Protein AF-A0A932UAU1-F1 (afdb_monomer_lite)

Radius of gyration: 22.9 Å; chains: 1; bounding box: 61×42×57 Å

Foldseek 3Di:
DDDDPPDDDDPLRVVLVVLVVVLVVLVVVLVVLVVQLVVLCVVFQQQQVVQFVDCPDQLNLQLLLCLLVPDQQQLVSLVSDDPPRPGDSVRSSVNSPGHSDNVSSVSSVVSSVSSVVSVVSSVVSVVVSVVSCVVVVVQVVPDDPDDDRDDDD

pLDDT: mean 88.02, std 16.33, range [42.06, 98.69]

Structure (mmCIF, N/CA/C/O backbone):
data_AF-A0A932UAU1-F1
#
_entry.id   AF-A0A932UAU1-F1
#
loop_
_atom_site.group_PDB
_atom_site.id
_atom_site.type_symbol
_atom_site.label_atom_id
_atom_site.label_alt_id
_atom_site.label_comp_id
_atom_site.label_asym_id
_atom_site.label_entity_id
_atom_site.label_seq_id
_atom_site.pdbx_PDB_ins_code
_atom_site.Cartn_x
_atom_site.Cartn_y
_atom_site.Cartn_z
_atom_site.occupancy
_atom_site.B_iso_or_equiv
_atom_site.auth_seq_id
_atom_site.auth_comp_id
_atom_site.auth_asym_id
_atom_site.auth_atom_id
_atom_site.pdbx_PDB_model_num
ATOM 1 N N . GLY A 1 1 ? 32.510 28.784 -25.635 1.00 50.84 1 GLY A N 1
ATOM 2 C CA . GLY A 1 1 ? 32.603 27.484 -24.945 1.00 50.84 1 GLY A CA 1
ATOM 3 C C . GLY A 1 1 ? 31.697 26.513 -25.660 1.00 50.84 1 GLY A C 1
ATOM 4 O O . GLY A 1 1 ? 30.521 26.818 -25.796 1.00 50.84 1 GLY A O 1
ATOM 5 N N . LEU A 1 2 ? 32.248 25.430 -26.207 1.00 51.22 2 LEU A N 1
ATOM 6 C CA . LEU A 1 2 ? 31.490 24.464 -27.005 1.00 51.22 2 LEU A CA 1
ATOM 7 C C . LEU A 1 2 ? 30.559 23.662 -26.089 1.00 51.22 2 LEU A C 1
ATOM 9 O O . LEU A 1 2 ? 31.013 22.962 -25.185 1.00 51.22 2 LEU A O 1
ATOM 13 N N . LEU A 1 3 ? 29.255 23.828 -26.312 1.00 57.22 3 LEU A N 1
ATOM 14 C CA . LEU A 1 3 ? 28.195 23.025 -25.712 1.00 57.22 3 LEU A CA 1
ATOM 15 C C . LEU A 1 3 ? 28.519 21.542 -25.926 1.00 57.22 3 LEU A C 1
ATOM 17 O O . LEU A 1 3 ? 28.825 21.128 -27.045 1.00 57.22 3 LEU A O 1
ATOM 21 N N . ARG A 1 4 ? 28.469 20.752 -24.847 1.00 56.44 4 ARG A N 1
ATOM 22 C CA . ARG A 1 4 ? 28.570 19.289 -24.928 1.00 56.44 4 ARG A CA 1
ATOM 23 C C . ARG A 1 4 ? 27.537 18.784 -25.947 1.00 56.44 4 ARG A C 1
ATOM 25 O O . ARG A 1 4 ? 26.399 19.254 -25.880 1.00 56.44 4 ARG A O 1
ATOM 32 N N . PRO A 1 5 ? 27.887 17.841 -26.841 1.00 53.03 5 PRO A N 1
ATOM 33 C CA . PRO A 1 5 ? 26.902 17.218 -27.712 1.00 53.03 5 PRO A CA 1
ATOM 34 C C . PRO A 1 5 ? 25.772 16.662 -26.842 1.00 53.03 5 PRO A C 1
ATOM 36 O O . PRO A 1 5 ? 26.020 15.905 -25.901 1.00 53.03 5 PRO A O 1
ATOM 39 N N . SER A 1 6 ? 24.540 17.086 -27.108 1.00 64.06 6 SER A N 1
ATOM 40 C CA . SER A 1 6 ? 23.357 16.530 -26.463 1.00 64.06 6 SER A CA 1
ATOM 41 C C . SER A 1 6 ? 23.269 15.051 -26.831 1.00 64.06 6 SER A C 1
ATOM 43 O O . SER A 1 6 ? 23.097 14.722 -28.003 1.00 64.06 6 SER A O 1
ATOM 45 N N . PHE A 1 7 ? 23.415 14.162 -25.853 1.00 67.44 7 PHE A N 1
ATOM 46 C CA . PHE A 1 7 ? 23.183 12.735 -26.047 1.00 67.44 7 PHE A CA 1
ATOM 47 C C . PHE A 1 7 ? 21.719 12.507 -26.460 1.00 67.44 7 PHE A C 1
ATOM 49 O O . PHE A 1 7 ? 20.804 12.881 -25.724 1.00 67.44 7 PHE A O 1
ATOM 56 N N . ILE A 1 8 ? 21.500 11.921 -27.639 1.00 72.81 8 ILE A N 1
ATOM 57 C CA . ILE A 1 8 ? 20.173 11.541 -28.135 1.00 72.81 8 ILE A CA 1
ATOM 58 C C . ILE A 1 8 ? 20.030 10.042 -27.908 1.00 72.81 8 ILE A C 1
ATOM 60 O O . ILE A 1 8 ? 20.700 9.249 -28.562 1.00 72.81 8 ILE A O 1
ATOM 64 N N . ALA A 1 9 ? 19.162 9.672 -26.969 1.00 75.06 9 ALA A N 1
ATOM 65 C CA . ALA A 1 9 ? 18.848 8.277 -26.711 1.00 75.06 9 ALA A CA 1
ATOM 66 C C . ALA A 1 9 ? 18.206 7.634 -27.950 1.00 75.06 9 ALA A C 1
ATOM 68 O O . ALA A 1 9 ? 17.326 8.231 -28.588 1.00 75.06 9 ALA A O 1
ATOM 69 N N . ASP A 1 10 ? 18.622 6.409 -28.265 1.00 85.31 10 ASP A N 1
ATOM 70 C CA . ASP A 1 10 ? 18.016 5.635 -29.343 1.00 85.31 10 ASP A CA 1
ATOM 71 C C . ASP A 1 10 ? 16.540 5.304 -29.030 1.00 85.31 10 ASP A C 1
ATOM 73 O O . ASP A 1 10 ? 15.970 5.666 -27.992 1.00 85.31 10 ASP A O 1
ATOM 77 N N . ARG A 1 11 ? 15.849 4.665 -29.975 1.00 87.38 11 ARG A N 1
ATOM 78 C CA . ARG A 1 11 ? 14.433 4.323 -29.795 1.00 87.38 11 ARG A CA 1
ATOM 79 C C . ARG A 1 11 ? 14.208 3.382 -28.604 1.00 87.38 11 ARG A C 1
ATOM 81 O O . ARG A 1 11 ? 13.304 3.644 -27.814 1.00 87.38 11 ARG A O 1
ATOM 88 N N . ALA A 1 12 ? 15.020 2.339 -28.460 1.00 87.12 12 ALA A N 1
ATOM 89 C CA . ALA A 1 12 ? 14.851 1.334 -27.414 1.00 87.12 12 ALA A CA 1
ATOM 90 C C . ALA A 1 12 ? 15.042 1.944 -26.017 1.00 87.12 12 ALA A C 1
ATOM 92 O O . ALA A 1 12 ? 14.245 1.702 -25.110 1.00 87.12 12 ALA A O 1
ATOM 93 N N . GLN A 1 13 ? 16.041 2.816 -25.865 1.00 86.19 13 GLN A N 1
ATOM 94 C CA . GLN A 1 13 ? 16.292 3.561 -24.636 1.00 86.19 13 GLN A CA 1
ATOM 95 C C . GLN A 1 13 ? 15.134 4.500 -24.285 1.00 86.19 13 GLN A C 1
ATOM 97 O O . GLN A 1 13 ? 14.738 4.580 -23.122 1.00 86.19 13 GLN A O 1
ATOM 102 N N . ARG A 1 14 ? 14.565 5.211 -25.268 1.00 89.00 14 ARG A N 1
ATOM 103 C CA . ARG A 1 14 ? 13.424 6.111 -25.030 1.00 89.00 14 ARG A CA 1
ATOM 104 C C . ARG A 1 14 ? 12.180 5.357 -24.566 1.00 89.00 14 ARG A C 1
ATOM 106 O O . ARG A 1 14 ? 11.567 5.782 -23.587 1.00 89.00 14 ARG A O 1
ATOM 113 N N . GLU A 1 15 ? 11.855 4.243 -25.216 1.00 92.88 15 GLU A N 1
ATOM 114 C CA . GLU A 1 15 ? 10.724 3.386 -24.838 1.00 92.88 15 GLU A CA 1
ATOM 115 C C . GLU A 1 15 ? 10.925 2.772 -23.440 1.00 92.88 15 GLU A C 1
ATOM 117 O O . GLU A 1 15 ? 10.018 2.794 -22.610 1.00 92.88 15 GLU A O 1
ATOM 122 N N . LEU A 1 16 ? 12.137 2.300 -23.120 1.00 93.25 16 LEU A N 1
ATOM 123 C CA . LEU A 1 16 ? 12.459 1.798 -21.780 1.00 93.25 16 LEU A CA 1
ATOM 124 C C . LEU A 1 16 ? 12.296 2.883 -20.706 1.00 93.25 16 LEU A C 1
ATOM 126 O O . LEU A 1 16 ? 11.704 2.646 -19.652 1.00 93.25 16 LEU A O 1
ATOM 130 N N . GLN A 1 17 ? 12.790 4.095 -20.965 1.00 92.38 17 GLN A N 1
ATOM 131 C CA . GLN A 1 17 ? 12.624 5.210 -20.035 1.00 92.38 17 GLN A CA 1
ATOM 132 C C . GLN A 1 17 ? 11.153 5.591 -19.835 1.00 92.38 17 GLN A C 1
ATOM 134 O O . GLN A 1 17 ? 10.779 6.010 -18.740 1.00 92.38 17 GLN A O 1
ATOM 139 N N . GLU A 1 18 ? 10.321 5.487 -20.872 1.00 96.06 18 GLU A N 1
ATOM 140 C CA . GLU A 1 18 ? 8.879 5.706 -20.765 1.00 96.06 18 GLU A CA 1
ATOM 141 C C . GLU A 1 18 ? 8.231 4.698 -19.812 1.00 96.06 18 GLU A C 1
ATOM 143 O O . GLU A 1 18 ? 7.535 5.118 -18.886 1.00 96.06 18 GLU A O 1
ATOM 148 N N . LEU A 1 19 ? 8.553 3.407 -19.943 1.00 97.38 19 LEU A N 1
ATOM 149 C CA . LEU A 1 19 ? 8.082 2.362 -19.026 1.00 97.38 19 LEU A CA 1
ATOM 150 C C . LEU A 1 19 ? 8.509 2.633 -17.578 1.00 97.38 19 LEU A C 1
ATOM 152 O O . LEU A 1 19 ? 7.683 2.583 -16.667 1.00 97.38 19 LEU A O 1
ATOM 156 N N . VAL A 1 20 ? 9.778 2.991 -17.356 1.00 96.75 20 VAL A N 1
ATOM 157 C CA . VAL A 1 20 ? 10.300 3.320 -16.016 1.00 96.75 20 VAL A CA 1
ATOM 158 C C . VAL A 1 20 ? 9.586 4.539 -15.423 1.00 96.75 20 VAL A C 1
ATOM 160 O O . VAL A 1 20 ? 9.226 4.540 -14.240 1.00 96.75 20 VAL A O 1
ATOM 163 N N . ARG A 1 21 ? 9.355 5.584 -16.230 1.00 98.12 21 ARG A N 1
ATOM 164 C CA . ARG A 1 21 ? 8.610 6.778 -15.803 1.00 98.12 21 ARG A CA 1
ATOM 165 C C . ARG A 1 21 ? 7.169 6.429 -15.450 1.00 98.12 21 ARG A C 1
ATOM 167 O O . ARG A 1 21 ? 6.697 6.857 -14.398 1.00 98.12 21 ARG A O 1
ATOM 174 N N . TYR A 1 22 ? 6.495 5.634 -16.276 1.00 98.50 22 TYR A N 1
ATOM 175 C CA . TYR A 1 22 ? 5.116 5.234 -16.025 1.00 98.50 22 TYR A CA 1
ATOM 176 C C . TYR A 1 22 ? 4.992 4.365 -14.769 1.00 98.50 22 TYR A C 1
ATOM 178 O O . TYR A 1 22 ? 4.181 4.664 -13.893 1.00 98.50 22 TYR A O 1
ATOM 186 N N . ARG A 1 23 ? 5.884 3.383 -14.593 1.00 98.44 23 ARG A N 1
ATOM 187 C CA . ARG A 1 23 ? 5.978 2.587 -13.363 1.00 98.44 23 ARG A CA 1
ATOM 188 C C . ARG A 1 23 ? 6.112 3.473 -12.124 1.00 98.44 23 ARG A C 1
ATOM 190 O O . ARG A 1 23 ? 5.414 3.266 -11.132 1.00 98.44 23 ARG A O 1
ATOM 197 N N . ARG A 1 24 ? 6.986 4.486 -12.168 1.00 98.50 24 ARG A N 1
ATOM 198 C CA . ARG A 1 24 ? 7.158 5.440 -11.059 1.00 98.50 24 ARG A CA 1
ATOM 199 C C . ARG A 1 24 ? 5.862 6.197 -10.751 1.00 98.50 24 ARG A C 1
ATOM 201 O O . ARG A 1 24 ? 5.562 6.408 -9.575 1.00 98.50 24 ARG A O 1
ATOM 208 N N . SER A 1 25 ? 5.097 6.581 -11.772 1.00 98.62 25 SER A N 1
ATOM 209 C CA . SER A 1 25 ? 3.782 7.208 -11.597 1.00 98.62 25 SER A CA 1
ATOM 210 C C . SER A 1 25 ? 2.799 6.277 -10.885 1.00 98.62 25 SER A C 1
ATOM 212 O O . SER A 1 25 ? 2.185 6.706 -9.909 1.00 98.62 25 SER A O 1
ATOM 214 N N . LEU A 1 26 ? 2.719 5.000 -11.276 1.00 98.69 26 LEU A N 1
ATOM 215 C CA . LEU A 1 26 ? 1.837 4.019 -10.626 1.00 98.69 26 LEU A CA 1
ATOM 216 C C . LEU A 1 26 ? 2.220 3.750 -9.165 1.00 98.69 26 LEU A C 1
ATOM 218 O O . LEU A 1 26 ? 1.354 3.671 -8.296 1.00 98.69 26 LEU A O 1
ATOM 222 N N . VAL A 1 27 ? 3.517 3.690 -8.850 1.00 98.50 27 VAL A N 1
ATOM 223 C CA . VAL A 1 27 ? 3.983 3.594 -7.455 1.00 98.50 27 VAL A CA 1
ATOM 224 C C . VAL A 1 27 ? 3.540 4.818 -6.642 1.00 98.50 27 VAL A C 1
ATOM 226 O O . VAL A 1 27 ? 3.103 4.681 -5.495 1.00 98.50 27 VAL A O 1
ATOM 229 N N . ALA A 1 28 ? 3.598 6.017 -7.227 1.00 98.56 28 ALA A N 1
ATOM 230 C CA . ALA A 1 28 ? 3.113 7.231 -6.574 1.00 98.56 28 ALA A CA 1
ATOM 231 C C . ALA A 1 28 ? 1.581 7.235 -6.406 1.00 98.56 28 ALA A C 1
ATOM 233 O O . ALA A 1 28 ? 1.081 7.707 -5.385 1.00 98.56 28 ALA A O 1
ATOM 234 N N . GLU A 1 29 ? 0.827 6.695 -7.365 1.00 98.56 29 GLU A N 1
ATOM 235 C CA . GLU A 1 29 ? -0.625 6.489 -7.247 1.00 98.56 29 GLU A CA 1
ATOM 236 C C . GLU A 1 29 ? -0.964 5.524 -6.119 1.00 98.56 29 GLU A C 1
ATOM 238 O O . GLU A 1 29 ? -1.790 5.843 -5.265 1.00 98.56 29 GLU A O 1
ATOM 243 N N . ARG A 1 30 ? -0.249 4.402 -6.032 1.00 98.25 30 ARG A N 1
ATOM 244 C CA . ARG A 1 30 ? -0.414 3.422 -4.956 1.00 98.25 30 ARG A CA 1
ATOM 245 C C . ARG A 1 30 ? -0.176 4.052 -3.584 1.00 98.25 30 ARG A C 1
ATOM 247 O O . ARG A 1 30 ? -0.922 3.784 -2.644 1.00 98.25 30 ARG A O 1
ATOM 254 N N . ALA A 1 31 ? 0.835 4.913 -3.457 1.00 97.81 31 ALA A N 1
ATOM 255 C CA . ALA A 1 31 ? 1.087 5.654 -2.221 1.00 97.81 31 ALA A CA 1
ATOM 256 C C . ALA A 1 31 ? -0.058 6.627 -1.882 1.00 97.81 31 ALA A C 1
ATOM 258 O O . ALA A 1 31 ? -0.437 6.759 -0.718 1.00 97.81 31 ALA A O 1
ATOM 259 N N . ARG A 1 32 ? -0.660 7.276 -2.889 1.00 98.38 32 ARG A N 1
ATOM 260 C CA . ARG A 1 32 ? -1.852 8.114 -2.684 1.00 98.38 32 ARG A CA 1
ATOM 261 C C . ARG A 1 32 ? -3.037 7.293 -2.186 1.00 98.38 32 ARG A C 1
ATOM 263 O O . ARG A 1 32 ? -3.702 7.735 -1.254 1.00 98.38 32 ARG A O 1
ATOM 270 N N . GLU A 1 33 ? -3.273 6.106 -2.737 1.00 98.06 33 GLU A N 1
ATOM 271 C CA . GLU A 1 33 ? -4.340 5.214 -2.267 1.00 98.06 33 GLU A CA 1
ATOM 272 C C . GLU A 1 33 ? -4.103 4.714 -0.838 1.00 98.06 33 GLU A C 1
ATOM 274 O O . GLU A 1 33 ? -5.031 4.710 -0.031 1.00 98.06 33 GLU A O 1
ATOM 279 N N . ALA A 1 34 ? -2.854 4.407 -0.473 1.00 97.44 34 ALA A N 1
ATOM 280 C CA . ALA A 1 34 ? -2.491 4.085 0.908 1.00 97.44 34 ALA A CA 1
ATOM 281 C C . ALA A 1 34 ? -2.870 5.217 1.881 1.00 97.44 34 ALA A C 1
ATOM 283 O O . ALA A 1 34 ? -3.485 4.978 2.919 1.00 97.44 34 ALA A O 1
ATOM 284 N N . ASN A 1 35 ? -2.580 6.466 1.505 1.00 97.50 35 ASN A N 1
ATOM 285 C CA . ASN A 1 35 ? -2.950 7.637 2.299 1.00 97.50 35 ASN A CA 1
ATOM 286 C C . ASN A 1 35 ? -4.472 7.839 2.374 1.00 97.50 35 ASN A C 1
ATOM 288 O O . ASN A 1 35 ? -4.978 8.337 3.378 1.00 97.50 35 ASN A O 1
ATOM 292 N N . ARG A 1 36 ? -5.227 7.472 1.330 1.00 97.88 36 ARG A N 1
ATOM 293 C CA . ARG A 1 36 ? -6.697 7.516 1.375 1.00 97.88 36 ARG A CA 1
ATOM 294 C C . ARG A 1 36 ? -7.258 6.480 2.346 1.00 97.88 36 ARG A C 1
ATOM 296 O O . ARG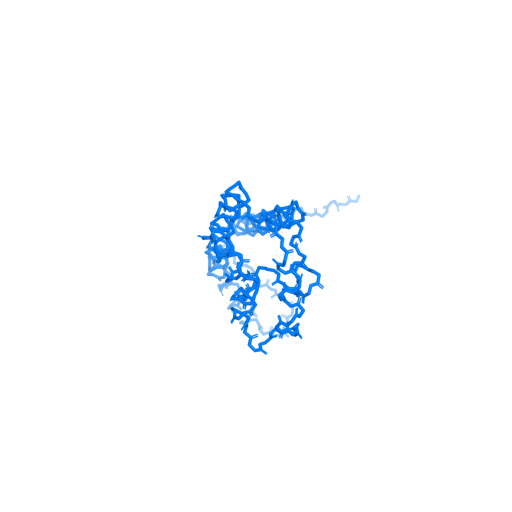 A 1 36 ? -8.153 6.835 3.107 1.00 97.88 36 ARG A O 1
ATOM 303 N N . ILE A 1 37 ? -6.713 5.261 2.365 1.00 97.88 37 ILE A N 1
ATOM 304 C CA . ILE A 1 37 ? -7.079 4.237 3.358 1.00 97.88 37 ILE A CA 1
ATOM 305 C C . ILE A 1 37 ? -6.819 4.760 4.764 1.00 97.88 37 ILE A C 1
ATOM 307 O O . ILE A 1 37 ? -7.707 4.694 5.608 1.00 97.88 37 ILE A O 1
ATOM 311 N N . GLN A 1 38 ? -5.647 5.355 4.997 1.00 96.56 38 GLN A N 1
ATOM 312 C CA . GLN A 1 38 ? -5.306 5.924 6.297 1.00 96.56 38 GLN A CA 1
ATOM 313 C C . GLN A 1 38 ? -6.346 6.951 6.774 1.00 96.56 38 GLN A C 1
ATOM 315 O O . GLN A 1 38 ? -6.818 6.870 7.904 1.00 96.56 38 GLN A O 1
ATOM 320 N N . LYS A 1 39 ? -6.795 7.845 5.886 1.00 97.56 39 LYS A N 1
ATOM 321 C CA . LYS A 1 39 ? -7.861 8.813 6.198 1.00 97.56 39 LYS A CA 1
ATOM 322 C C . LYS A 1 39 ? -9.200 8.153 6.532 1.00 97.56 39 LYS A C 1
ATOM 324 O O . LYS A 1 39 ? -9.930 8.658 7.380 1.00 97.56 39 LYS A O 1
ATOM 329 N N . VAL A 1 40 ? -9.544 7.044 5.870 1.00 97.81 40 VAL A N 1
ATOM 330 C CA . VAL A 1 40 ? -10.768 6.288 6.187 1.00 97.81 40 VAL A CA 1
ATOM 331 C C . VAL A 1 40 ? -10.674 5.673 7.582 1.00 97.81 40 VAL A C 1
ATOM 333 O O . VAL A 1 40 ? -11.644 5.741 8.333 1.00 97.81 40 VAL A O 1
ATOM 336 N N . LEU A 1 41 ? -9.513 5.121 7.946 1.00 96.81 41 LEU A N 1
ATOM 337 C CA . LEU A 1 41 ? -9.277 4.564 9.280 1.00 96.81 41 LEU A CA 1
ATOM 338 C C . LEU A 1 41 ? -9.354 5.643 10.365 1.00 96.81 41 LEU A C 1
ATOM 340 O O . LEU A 1 41 ? -10.064 5.459 11.350 1.00 96.81 41 LEU A O 1
ATOM 344 N N . GLU A 1 42 ? -8.711 6.792 10.151 1.00 96.31 42 GLU A N 1
ATOM 345 C CA . GLU A 1 42 ? -8.758 7.936 11.071 1.00 96.31 42 GLU A CA 1
ATOM 346 C C . GLU A 1 42 ? -10.190 8.436 11.288 1.00 96.31 42 GLU A C 1
ATOM 348 O O . GLU A 1 42 ? -10.615 8.617 12.428 1.00 96.31 42 GLU A O 1
ATOM 353 N N . GLY A 1 43 ? -10.968 8.581 10.210 1.00 96.69 43 GLY A N 1
ATOM 354 C CA . GLY A 1 43 ? -12.380 8.964 10.292 1.00 96.69 43 GLY A CA 1
ATOM 355 C C . GLY A 1 43 ? -13.271 7.929 10.991 1.00 96.69 43 GLY A C 1
ATOM 356 O O . GLY A 1 43 ? -14.345 8.281 11.471 1.00 96.69 43 GLY A O 1
ATOM 357 N N . ALA A 1 44 ? -12.831 6.670 11.070 1.00 96.38 44 ALA A N 1
ATOM 358 C CA . ALA A 1 44 ? -13.498 5.588 11.792 1.00 96.38 44 ALA A CA 1
ATOM 359 C C . ALA A 1 44 ? -12.952 5.379 13.218 1.00 96.38 44 ALA A C 1
ATOM 361 O O . ALA A 1 44 ? -13.366 4.433 13.887 1.00 96.38 44 ALA A O 1
ATOM 362 N N . ASN A 1 45 ? -12.019 6.219 13.682 1.00 96.69 45 ASN A N 1
ATOM 363 C CA . ASN A 1 45 ? -11.275 6.054 14.936 1.00 96.69 45 ASN A CA 1
ATOM 364 C C . ASN A 1 45 ? -10.456 4.744 15.033 1.00 96.69 45 ASN A C 1
ATOM 366 O O . ASN A 1 45 ? -10.097 4.322 16.125 1.00 96.69 45 ASN A O 1
ATOM 370 N N . VAL A 1 46 ? -10.103 4.127 13.901 1.00 96.62 46 VAL A N 1
ATOM 371 C CA . VAL A 1 46 ? -9.228 2.944 13.848 1.00 96.62 46 VAL A CA 1
ATOM 372 C C . VAL A 1 46 ? -7.768 3.393 13.767 1.00 96.62 46 VAL A C 1
ATOM 374 O O . VAL A 1 46 ? -7.360 4.080 12.830 1.00 96.62 46 VAL A O 1
ATOM 377 N N . LYS A 1 47 ? -6.945 2.975 14.730 1.00 94.94 47 LYS A N 1
ATOM 378 C CA . LYS A 1 47 ? -5.549 3.416 14.915 1.00 94.94 47 LYS A CA 1
ATOM 379 C C . LYS A 1 47 ? -4.515 2.381 14.475 1.00 94.94 47 LYS A C 1
ATOM 381 O O . LYS A 1 47 ? -3.387 2.387 14.962 1.00 94.94 47 LYS A O 1
ATOM 386 N N . LEU A 1 48 ? -4.864 1.510 13.528 1.00 93.06 48 LEU A N 1
ATOM 387 C CA . LEU A 1 48 ? -4.005 0.409 13.075 1.00 93.06 48 LEU A CA 1
ATOM 388 C C . LEU A 1 48 ? -2.583 0.870 12.687 1.00 93.06 48 LEU A C 1
ATOM 390 O O . LEU A 1 48 ? -1.606 0.240 13.081 1.00 93.06 48 LEU A O 1
ATOM 394 N N . ALA A 1 49 ? -2.448 2.006 11.994 1.00 90.94 49 ALA A N 1
ATOM 395 C CA . ALA A 1 49 ? -1.152 2.565 11.587 1.00 90.94 49 ALA A CA 1
ATOM 396 C C . ALA A 1 49 ? -0.229 2.992 12.740 1.00 90.94 49 ALA A C 1
ATOM 398 O O . ALA A 1 49 ? 0.961 3.188 12.516 1.00 90.94 49 ALA A O 1
ATOM 399 N N . ALA A 1 50 ? -0.751 3.138 13.960 1.00 92.56 50 ALA A N 1
ATOM 400 C CA . ALA A 1 50 ? 0.060 3.443 15.135 1.00 92.56 50 ALA A CA 1
ATOM 401 C C . ALA A 1 50 ? 0.759 2.200 15.707 1.00 92.56 50 ALA A C 1
ATOM 403 O O . ALA A 1 50 ? 1.755 2.333 16.413 1.00 92.56 50 ALA A O 1
ATOM 404 N N . VAL A 1 51 ? 0.242 1.001 15.415 1.00 93.38 51 VAL A N 1
ATOM 405 C CA . VAL A 1 51 ? 0.748 -0.262 15.980 1.00 93.38 51 VAL A CA 1
ATOM 406 C C . VAL A 1 51 ? 1.374 -1.183 14.934 1.00 93.38 51 VAL A C 1
ATOM 408 O O . VAL A 1 51 ? 2.131 -2.080 15.291 1.00 93.38 51 VAL A O 1
ATOM 411 N N . VAL A 1 52 ? 1.121 -0.962 13.638 1.00 91.88 52 VAL A N 1
ATOM 412 C CA . VAL A 1 52 ? 1.747 -1.736 12.555 1.00 91.88 52 VAL A CA 1
ATOM 413 C C . VAL A 1 52 ? 2.670 -0.870 11.705 1.00 91.88 52 VAL A C 1
ATOM 415 O O . VAL A 1 52 ? 2.307 0.221 11.280 1.00 91.88 52 VAL A O 1
ATOM 418 N N . SER A 1 53 ? 3.852 -1.395 11.378 1.00 88.88 53 SER A N 1
ATOM 419 C CA . SER A 1 53 ? 4.829 -0.707 10.519 1.00 88.88 53 SER A CA 1
ATOM 420 C C . SER A 1 53 ? 4.383 -0.597 9.057 1.00 88.88 53 SER A C 1
ATOM 422 O O . SER A 1 53 ? 4.800 0.312 8.344 1.00 88.88 53 SER A O 1
ATOM 424 N N . ASN A 1 54 ? 3.535 -1.521 8.592 1.00 91.69 54 ASN A N 1
ATOM 425 C CA . ASN A 1 54 ? 2.990 -1.520 7.238 1.00 91.69 54 ASN A CA 1
ATOM 426 C C . ASN A 1 54 ? 1.532 -2.000 7.225 1.00 91.69 54 ASN A C 1
ATOM 428 O O . ASN A 1 54 ? 1.252 -3.200 7.201 1.00 91.69 54 ASN A O 1
ATOM 432 N N . VAL A 1 55 ? 0.604 -1.044 7.165 1.00 93.56 55 VAL A N 1
ATOM 433 C CA . VAL A 1 55 ? -0.850 -1.281 7.082 1.00 93.56 55 VAL A CA 1
ATOM 434 C C . VAL A 1 55 ? -1.252 -2.032 5.807 1.00 93.56 55 VAL A C 1
ATOM 436 O O . VAL A 1 55 ? -2.231 -2.770 5.797 1.00 93.56 55 VAL A O 1
ATOM 439 N N . LEU A 1 56 ? -0.474 -1.902 4.731 1.00 95.44 56 LEU A N 1
ATOM 440 C CA . LEU A 1 56 ? -0.689 -2.623 3.474 1.00 95.44 56 LEU A CA 1
ATOM 441 C C . LEU A 1 56 ? 0.183 -3.880 3.355 1.00 95.44 56 LEU A C 1
ATOM 443 O O . LEU A 1 56 ? 0.343 -4.417 2.256 1.00 95.44 56 LEU A O 1
ATOM 447 N N . GLY A 1 57 ? 0.767 -4.345 4.461 1.00 93.56 57 GLY A N 1
ATOM 448 C CA . GLY A 1 57 ? 1.401 -5.656 4.553 1.00 93.56 57 GLY A CA 1
ATOM 449 C C . GLY A 1 57 ? 0.366 -6.782 4.611 1.00 93.56 57 GLY A C 1
ATOM 450 O O . GLY A 1 57 ? -0.836 -6.535 4.604 1.00 93.56 57 GLY A O 1
ATOM 451 N N . VAL A 1 58 ? 0.830 -8.031 4.693 1.00 93.62 58 VAL A N 1
ATOM 452 C CA . VAL A 1 58 ? -0.039 -9.226 4.664 1.00 93.62 58 VAL A CA 1
ATOM 453 C C . VAL A 1 58 ? -1.127 -9.165 5.742 1.00 93.62 58 VAL A C 1
ATOM 455 O O . VAL A 1 58 ? -2.311 -9.215 5.423 1.00 93.62 58 VAL A O 1
ATOM 458 N N . SER A 1 59 ? -0.735 -8.987 7.006 1.00 94.19 59 SER A N 1
ATOM 459 C CA . SER A 1 59 ? -1.682 -8.919 8.127 1.00 94.19 59 SER A CA 1
ATOM 460 C C . SER A 1 59 ? -2.587 -7.691 8.066 1.00 94.19 59 SER A C 1
ATOM 462 O O . SER A 1 59 ? -3.793 -7.818 8.246 1.00 94.19 59 SER A O 1
ATOM 464 N N . GLY A 1 60 ? -2.038 -6.516 7.746 1.00 95.12 60 GLY A N 1
ATOM 465 C CA . GLY A 1 60 ? -2.837 -5.297 7.638 1.00 95.12 60 GLY A CA 1
ATOM 466 C C . GLY A 1 60 ? -3.888 -5.387 6.528 1.00 95.12 60 GLY A C 1
ATOM 467 O O . GLY A 1 60 ? -5.048 -5.064 6.757 1.00 95.12 60 GLY A O 1
ATOM 468 N N . ARG A 1 61 ? -3.548 -5.946 5.358 1.00 96.25 61 ARG A N 1
ATOM 469 C CA . ARG A 1 61 ? -4.523 -6.204 4.285 1.00 96.25 61 ARG A CA 1
ATOM 470 C C . ARG A 1 61 ? -5.590 -7.212 4.679 1.00 96.25 61 ARG A C 1
ATOM 472 O O . ARG A 1 61 ? -6.739 -7.016 4.293 1.00 96.25 61 ARG A O 1
ATOM 479 N N . ALA A 1 62 ? -5.236 -8.260 5.422 1.00 96.62 62 ALA A N 1
ATOM 480 C CA . ALA A 1 62 ? -6.214 -9.224 5.919 1.00 96.62 62 ALA A CA 1
ATOM 481 C C . ALA A 1 62 ? -7.233 -8.535 6.842 1.00 96.62 62 ALA A C 1
ATOM 483 O O . ALA A 1 62 ? -8.435 -8.637 6.608 1.00 96.62 62 ALA A O 1
ATOM 484 N N . MET A 1 63 ? -6.753 -7.739 7.802 1.00 96.94 63 MET A N 1
ATOM 485 C CA . MET A 1 63 ? -7.597 -6.956 8.711 1.00 96.94 63 MET A CA 1
ATOM 486 C C . MET A 1 63 ? -8.464 -5.936 7.964 1.00 96.94 63 MET A C 1
ATOM 488 O O . MET A 1 63 ? -9.670 -5.876 8.182 1.00 96.94 63 MET A O 1
ATOM 492 N N . LEU A 1 64 ? -7.887 -5.169 7.034 1.00 97.31 64 LEU A N 1
ATOM 493 C CA . LEU A 1 64 ? -8.630 -4.198 6.224 1.00 97.31 64 LEU A CA 1
ATOM 494 C C . LEU A 1 64 ? -9.693 -4.861 5.342 1.00 97.31 64 LEU A C 1
ATOM 496 O O . LEU A 1 64 ? -10.774 -4.305 5.161 1.00 97.31 64 LEU A O 1
ATOM 500 N N . SER A 1 65 ? -9.404 -6.046 4.801 1.00 97.94 65 SER A N 1
ATOM 501 C CA . SER A 1 65 ? -10.359 -6.806 3.987 1.00 97.94 65 SER A CA 1
ATOM 502 C C . SER A 1 65 ? -11.503 -7.358 4.838 1.00 97.94 65 SER A C 1
ATOM 504 O O . SER A 1 65 ? -12.655 -7.319 4.404 1.00 97.94 65 SER A O 1
ATOM 506 N N . ALA A 1 66 ? -11.214 -7.820 6.058 1.00 97.75 66 ALA A N 1
ATOM 507 C CA . ALA A 1 66 ? -12.227 -8.254 7.016 1.00 97.75 66 ALA A CA 1
ATOM 508 C C . ALA A 1 66 ? -13.118 -7.082 7.463 1.00 97.75 66 ALA A C 1
ATOM 510 O O . ALA A 1 66 ? -14.342 -7.183 7.390 1.00 97.75 66 ALA A O 1
ATOM 511 N N . LEU A 1 67 ? -12.520 -5.931 7.790 1.00 97.06 67 LEU A N 1
ATOM 512 C CA . LEU A 1 67 ? -13.244 -4.685 8.060 1.00 97.06 67 LEU A CA 1
ATOM 513 C C . LEU A 1 67 ? -14.164 -4.305 6.894 1.00 97.06 67 LEU A C 1
ATOM 515 O O . LEU A 1 67 ? -15.347 -4.053 7.100 1.00 97.06 67 LEU A O 1
ATOM 519 N N . ALA A 1 68 ? -13.649 -4.316 5.661 1.00 97.56 68 ALA A N 1
ATOM 520 C CA . ALA A 1 68 ? -14.427 -4.015 4.460 1.00 97.56 68 ALA A CA 1
ATOM 521 C C . ALA A 1 68 ? -15.574 -5.014 4.215 1.00 97.56 68 ALA A C 1
ATOM 523 O O . ALA A 1 68 ? -16.625 -4.626 3.709 1.00 97.56 68 ALA A O 1
ATOM 524 N N . SER A 1 69 ? -15.389 -6.278 4.605 1.00 97.50 69 SER A N 1
ATOM 525 C CA . SER A 1 69 ? -16.407 -7.339 4.516 1.00 97.50 69 SER A CA 1
ATOM 526 C C . SER A 1 69 ? -17.421 -7.287 5.661 1.00 97.50 69 SER A C 1
ATOM 528 O O . SER A 1 69 ? -18.495 -7.876 5.570 1.00 97.50 69 SER A O 1
ATOM 530 N N . GLY A 1 70 ? -17.114 -6.529 6.711 1.00 95.50 70 GLY A N 1
ATOM 531 C CA . GLY A 1 70 ? -18.044 -6.174 7.766 1.00 95.50 70 GLY A CA 1
ATOM 532 C C . GLY A 1 70 ? -17.781 -6.787 9.131 1.00 95.50 70 GLY A C 1
ATOM 533 O O . GLY A 1 70 ? -18.606 -6.581 10.021 1.00 95.50 70 GLY A O 1
ATOM 534 N N . THR A 1 71 ? -16.653 -7.473 9.311 1.00 95.75 71 THR A N 1
ATOM 535 C CA . THR A 1 71 ? -16.176 -7.900 10.629 1.00 95.75 71 THR A CA 1
ATOM 536 C C . THR A 1 71 ? -15.874 -6.671 11.482 1.00 95.75 71 THR A C 1
ATOM 538 O O . THR A 1 71 ? -15.184 -5.758 11.029 1.00 95.75 71 THR A O 1
ATOM 541 N N . THR A 1 72 ? -16.396 -6.638 12.707 1.00 90.31 72 THR A N 1
ATOM 542 C CA . THR A 1 72 ? -16.217 -5.513 13.643 1.00 90.31 72 THR A CA 1
ATOM 543 C C . THR A 1 72 ? -15.576 -5.910 14.958 1.00 90.31 72 THR A C 1
ATOM 545 O O . THR A 1 72 ? -15.087 -5.026 15.651 1.00 90.31 72 THR A O 1
ATOM 548 N N . GLU A 1 73 ? -15.566 -7.200 15.300 1.00 96.00 73 GLU A N 1
ATOM 549 C CA . GLU A 1 73 ? -14.988 -7.676 16.555 1.00 96.00 73 GLU A CA 1
ATOM 550 C C . GLU A 1 73 ? -13.462 -7.488 16.554 1.00 96.00 73 GLU A C 1
ATOM 552 O O . GLU A 1 73 ? -12.765 -8.123 15.751 1.00 96.00 73 GLU A O 1
ATOM 557 N N . PRO A 1 74 ? -12.901 -6.630 17.433 1.00 95.00 74 PRO A N 1
ATOM 558 C CA . PRO A 1 74 ? -11.481 -6.285 17.380 1.00 95.00 74 PRO A CA 1
ATOM 559 C C . PRO A 1 74 ? -10.553 -7.480 17.606 1.00 95.00 74 PRO A C 1
ATOM 561 O O . PRO A 1 74 ? -9.498 -7.565 16.978 1.00 95.00 74 PRO A O 1
ATOM 564 N N . HIS A 1 75 ? -10.950 -8.432 18.454 1.00 94.81 75 HIS A N 1
ATOM 565 C CA . HIS A 1 75 ? -10.172 -9.647 18.703 1.00 94.81 75 HIS A CA 1
ATOM 566 C C . HIS A 1 75 ? -10.179 -10.612 17.511 1.00 94.81 75 HIS A C 1
ATOM 568 O O . HIS A 1 75 ? -9.144 -11.209 17.216 1.00 94.81 75 HIS A O 1
ATOM 574 N N . GLU A 1 76 ? -11.296 -10.727 16.786 1.00 96.00 76 GLU A N 1
ATOM 575 C CA . GLU A 1 76 ? -11.349 -11.516 15.548 1.00 96.00 76 GLU A CA 1
ATOM 576 C C . GLU A 1 76 ? -10.430 -10.919 14.480 1.00 96.00 76 GLU A C 1
ATOM 578 O O . GLU A 1 76 ? -9.694 -11.637 13.804 1.00 96.00 76 GLU A O 1
ATOM 583 N N . LEU A 1 77 ? -10.418 -9.589 14.364 1.00 95.88 77 LEU A N 1
ATOM 584 C CA . LEU A 1 77 ? -9.527 -8.882 13.450 1.00 95.88 77 LEU A CA 1
ATOM 585 C C . LEU A 1 77 ? -8.056 -9.037 13.865 1.00 95.88 77 LEU A C 1
ATOM 587 O O . LEU A 1 77 ? -7.208 -9.328 13.022 1.00 95.88 77 LEU A O 1
ATOM 591 N N . ALA A 1 78 ? -7.741 -8.891 15.155 1.00 95.62 78 ALA A N 1
ATOM 592 C CA . ALA A 1 78 ? -6.388 -9.063 15.683 1.00 95.62 78 ALA A CA 1
ATOM 593 C C . ALA A 1 78 ? -5.848 -10.485 15.453 1.00 95.62 78 ALA A C 1
ATOM 595 O O . ALA A 1 78 ? -4.661 -10.648 15.169 1.00 95.62 78 ALA A O 1
ATOM 596 N N . ALA A 1 79 ? -6.713 -11.505 15.484 1.00 95.12 79 ALA A N 1
ATOM 597 C CA . ALA A 1 79 ? -6.347 -12.894 15.204 1.00 95.12 79 ALA A CA 1
ATOM 598 C C . ALA A 1 79 ? -5.887 -13.139 13.751 1.00 95.12 79 ALA A C 1
ATOM 600 O O . ALA A 1 79 ? -5.252 -14.154 13.472 1.00 95.12 79 ALA A O 1
ATOM 601 N N . LEU A 1 80 ? -6.138 -12.203 12.825 1.00 94.69 80 LEU A N 1
ATOM 602 C CA . LEU A 1 80 ? -5.609 -12.242 11.452 1.00 94.69 80 LEU A CA 1
ATOM 603 C C . LEU A 1 80 ? -4.128 -11.823 11.372 1.00 94.69 80 LEU A C 1
ATOM 605 O O . LEU A 1 80 ? -3.514 -11.844 10.296 1.00 94.69 80 LEU A O 1
ATOM 609 N N . ALA A 1 81 ? -3.534 -11.403 12.491 1.00 92.62 81 ALA A N 1
ATOM 610 C CA . ALA A 1 81 ? -2.114 -11.118 12.571 1.00 92.62 81 ALA A CA 1
ATOM 611 C C . ALA A 1 81 ? -1.280 -12.385 12.361 1.00 92.62 81 ALA A C 1
ATOM 613 O O . ALA A 1 81 ? -1.585 -13.469 12.847 1.00 92.62 81 ALA A O 1
ATOM 614 N N . THR A 1 82 ? -0.175 -12.233 11.638 1.00 91.06 82 THR A N 1
ATOM 615 C CA . THR A 1 82 ? 0.820 -13.299 11.493 1.00 91.06 82 THR A CA 1
ATOM 616 C C . THR A 1 82 ? 1.876 -13.167 12.584 1.00 91.06 82 THR A C 1
ATOM 618 O O . THR A 1 82 ? 2.125 -12.065 13.066 1.00 91.06 82 THR A O 1
ATOM 621 N N . ALA A 1 83 ? 2.583 -14.256 12.902 1.00 86.00 83 ALA A N 1
ATOM 622 C CA . ALA A 1 83 ? 3.636 -14.274 13.928 1.00 86.00 83 ALA A CA 1
ATOM 623 C C . ALA A 1 83 ? 4.810 -13.298 13.681 1.00 86.00 83 ALA A C 1
ATOM 625 O O . ALA A 1 83 ? 5.644 -13.099 14.555 1.00 86.00 83 ALA A O 1
ATOM 626 N N . ARG A 1 84 ? 4.903 -12.697 12.486 1.00 86.31 84 ARG A N 1
ATOM 627 C CA . ARG A 1 84 ? 5.917 -11.685 12.143 1.00 86.31 84 ARG A CA 1
ATOM 628 C C . ARG A 1 84 ? 5.548 -10.273 12.595 1.00 86.31 84 ARG A C 1
ATOM 630 O O . ARG A 1 84 ? 6.369 -9.369 12.469 1.00 86.31 84 ARG A O 1
ATOM 637 N N . LEU A 1 85 ? 4.314 -10.063 13.040 1.00 89.31 85 LEU A N 1
ATOM 638 C CA . LEU A 1 85 ? 3.840 -8.758 13.464 1.00 89.31 85 LEU A CA 1
ATOM 639 C C . LEU A 1 85 ? 4.274 -8.510 14.914 1.00 89.31 85 LEU A C 1
ATOM 641 O O . LEU A 1 85 ? 4.098 -9.364 15.774 1.00 89.31 85 LEU A O 1
ATOM 645 N N . THR A 1 86 ? 4.896 -7.359 15.162 1.00 89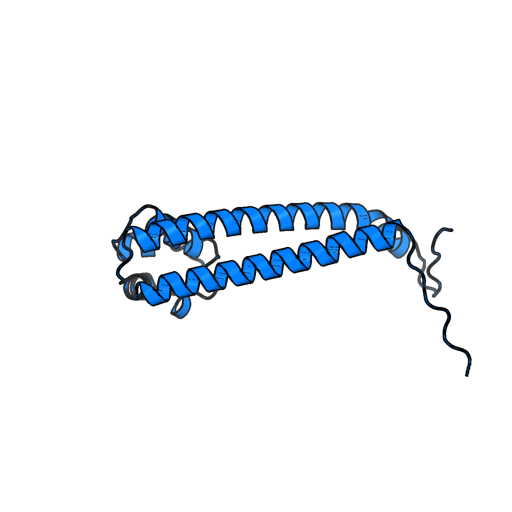.31 86 THR A N 1
ATOM 646 C CA . THR A 1 86 ? 5.531 -7.049 16.453 1.00 89.31 86 THR A CA 1
ATOM 647 C C . THR A 1 86 ? 4.544 -6.608 17.528 1.00 89.31 86 THR A C 1
ATOM 649 O O . THR A 1 86 ? 4.829 -6.776 18.709 1.00 89.31 86 THR A O 1
ATOM 652 N N . ALA A 1 87 ? 3.414 -6.014 17.136 1.00 92.81 87 ALA A N 1
ATOM 653 C CA . ALA A 1 87 ? 2.353 -5.641 18.062 1.00 92.81 87 ALA A CA 1
ATOM 654 C C . ALA A 1 87 ? 1.655 -6.882 18.623 1.00 92.81 87 ALA A C 1
ATOM 656 O O . ALA A 1 87 ? 1.366 -7.828 17.886 1.00 92.81 87 ALA A O 1
ATOM 657 N N . SER A 1 88 ? 1.361 -6.848 19.921 1.00 93.69 88 SER A N 1
ATOM 658 C CA . SER A 1 88 ? 0.624 -7.922 20.578 1.00 93.69 88 SER A CA 1
ATOM 659 C C . SER A 1 88 ? -0.835 -7.975 20.095 1.00 93.69 88 SER A C 1
ATOM 661 O O . SER A 1 88 ? -1.363 -6.967 19.603 1.00 93.69 88 SER A O 1
ATOM 663 N N . PRO A 1 89 ? -1.525 -9.119 20.252 1.00 92.88 89 PRO A N 1
ATOM 664 C CA . PRO A 1 89 ? -2.952 -9.225 19.954 1.00 92.88 89 PRO A CA 1
ATOM 665 C C . PRO A 1 89 ? -3.804 -8.168 20.673 1.00 92.88 89 PRO A C 1
ATOM 667 O O . PRO A 1 89 ? -4.739 -7.633 20.086 1.00 92.88 89 PRO A O 1
ATOM 670 N N . GLU A 1 90 ? -3.459 -7.817 21.912 1.00 95.19 90 GLU A N 1
ATOM 671 C CA . GLU A 1 90 ? -4.155 -6.801 22.711 1.00 95.19 90 GLU A CA 1
ATOM 672 C C . GLU A 1 90 ? -3.933 -5.393 22.151 1.00 95.19 90 GLU A C 1
ATOM 674 O O . GLU A 1 90 ? -4.878 -4.616 22.037 1.00 95.19 90 GLU A O 1
ATOM 679 N N . GLN A 1 91 ? -2.699 -5.064 21.749 1.00 96.00 91 GLN A N 1
ATOM 680 C CA . GLN A 1 91 ? -2.394 -3.780 21.108 1.00 96.00 91 GLN A CA 1
ATOM 681 C C . GLN A 1 91 ? -3.125 -3.630 19.772 1.00 96.00 91 GLN A C 1
ATOM 683 O O . GLN A 1 91 ? -3.603 -2.545 19.444 1.00 96.00 91 GLN A O 1
ATOM 688 N N . LEU A 1 92 ? -3.219 -4.718 19.006 1.00 95.31 92 LEU A N 1
ATOM 689 C CA . LEU A 1 92 ? -3.981 -4.753 17.765 1.00 95.31 92 LEU A CA 1
ATOM 690 C C . LEU A 1 92 ? -5.474 -4.572 18.014 1.00 95.31 92 LEU A C 1
ATOM 692 O O . LEU A 1 92 ? -6.075 -3.720 17.368 1.00 95.31 92 LEU A O 1
ATOM 696 N N . ALA A 1 93 ? -6.056 -5.333 18.943 1.00 96.44 93 ALA A N 1
ATOM 697 C CA . ALA A 1 93 ? -7.471 -5.227 19.281 1.00 96.44 93 ALA A CA 1
ATOM 698 C C . ALA A 1 93 ? -7.817 -3.791 19.705 1.00 96.44 93 ALA A C 1
ATOM 700 O O . ALA A 1 93 ? -8.689 -3.176 19.098 1.00 96.44 93 ALA A O 1
ATOM 701 N N . ALA A 1 94 ? -7.044 -3.201 20.620 1.00 96.75 94 ALA A N 1
ATOM 702 C CA . ALA A 1 94 ? -7.229 -1.812 21.042 1.00 96.75 94 ALA A CA 1
ATOM 703 C C . ALA A 1 94 ? -7.090 -0.805 19.882 1.00 96.75 94 ALA A C 1
ATOM 705 O O . ALA A 1 94 ? -7.795 0.198 19.828 1.00 96.75 94 ALA A O 1
ATOM 706 N N . ALA A 1 95 ? -6.192 -1.052 18.922 1.00 95.94 95 ALA A N 1
ATOM 707 C CA . ALA A 1 95 ? -6.043 -0.198 17.743 1.00 95.94 95 ALA A CA 1
ATOM 708 C C . ALA A 1 95 ? -7.162 -0.384 16.703 1.00 95.94 95 ALA A C 1
ATOM 710 O O . ALA A 1 95 ? -7.352 0.485 15.850 1.00 95.94 95 ALA A O 1
ATOM 711 N N . LEU A 1 96 ? -7.867 -1.514 16.738 1.00 95.94 96 LEU A N 1
ATOM 712 C CA . LEU A 1 96 ? -8.960 -1.867 15.832 1.00 95.94 96 LEU A CA 1
ATOM 713 C C . LEU A 1 96 ? -10.338 -1.490 16.393 1.00 95.94 96 LEU A C 1
ATOM 715 O O . LEU A 1 96 ? -11.320 -1.542 15.654 1.00 95.94 96 LEU A O 1
ATOM 719 N N . GLU A 1 97 ? -10.410 -1.053 17.651 1.00 94.38 97 GLU A N 1
ATOM 720 C CA . GLU A 1 97 ? -11.603 -0.438 18.230 1.00 94.38 97 GLU A CA 1
ATOM 721 C C . GLU A 1 97 ? -11.975 0.844 17.469 1.00 94.38 97 GLU A C 1
ATOM 723 O O . GLU A 1 97 ? -11.271 1.852 17.506 1.00 94.38 97 GLU A O 1
ATOM 728 N N . GLY A 1 98 ? -13.108 0.813 16.767 1.00 93.81 98 GLY A N 1
ATOM 729 C CA . GLY A 1 98 ? -13.574 1.932 15.956 1.00 93.81 98 GLY A CA 1
ATOM 730 C C . GLY 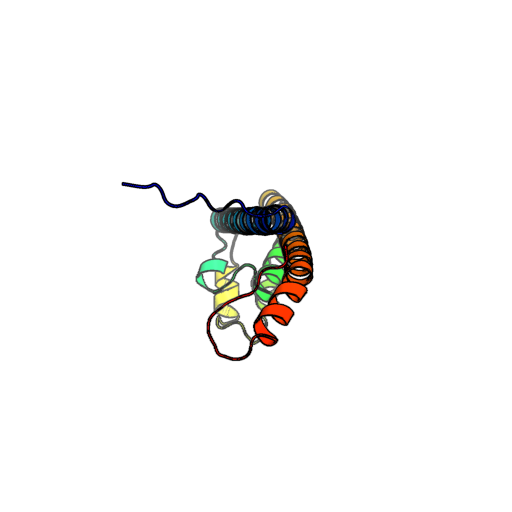A 1 98 ? -14.949 1.694 15.337 1.00 93.81 98 GLY A C 1
ATOM 731 O O . GLY A 1 98 ? -15.566 0.643 15.499 1.00 93.81 98 GLY A O 1
ATOM 732 N N . GLN A 1 99 ? -15.446 2.692 14.609 1.00 94.81 99 GLN A N 1
ATOM 733 C CA . GLN A 1 99 ? -16.765 2.684 13.977 1.00 94.81 99 GLN A CA 1
ATOM 734 C C . GLN A 1 99 ? -16.640 2.533 12.459 1.00 94.81 99 GLN A C 1
ATOM 736 O O . GLN A 1 99 ? -16.667 3.503 11.699 1.00 94.81 99 GLN A O 1
ATOM 741 N N . VAL A 1 100 ? -16.522 1.287 11.997 1.00 96.25 100 VAL A N 1
ATOM 742 C CA . VAL A 1 100 ? -16.434 0.965 10.564 1.00 96.25 100 VAL A CA 1
ATOM 743 C C . VAL A 1 100 ? -17.821 0.612 10.018 1.00 96.25 100 VAL A C 1
ATOM 745 O O . VAL A 1 100 ? -18.207 -0.556 9.901 1.00 96.25 100 VAL A O 1
ATOM 748 N N . GLY A 1 101 ? -18.588 1.659 9.706 1.00 96.75 101 GLY A N 1
ATOM 749 C CA . GLY A 1 101 ? -19.936 1.566 9.146 1.00 96.75 101 GLY A CA 1
ATOM 750 C C . GLY A 1 101 ? -19.966 1.289 7.633 1.00 96.75 101 GLY A C 1
ATOM 751 O O . GLY A 1 101 ? -18.920 1.226 6.981 1.00 96.75 101 GLY A O 1
ATOM 752 N N . PRO A 1 102 ? -21.164 1.149 7.030 1.00 97.88 102 PRO A N 1
ATOM 753 C CA . PRO A 1 102 ? -21.321 0.786 5.615 1.00 97.88 102 PRO A CA 1
ATOM 754 C C . PRO A 1 102 ? -20.561 1.696 4.640 1.00 97.88 102 PRO A C 1
ATOM 756 O O . PRO A 1 102 ? -20.000 1.222 3.653 1.00 97.88 102 PRO A O 1
ATOM 759 N N . HIS A 1 103 ? -20.495 2.997 4.939 1.00 97.31 103 HIS A N 1
ATOM 760 C CA . HIS A 1 103 ? -19.765 3.969 4.130 1.00 97.31 103 HIS A CA 1
ATOM 761 C C . HIS A 1 103 ? -18.254 3.690 4.120 1.00 97.31 103 HIS A C 1
ATOM 763 O O . HIS A 1 103 ? -17.649 3.570 3.055 1.00 97.31 103 HIS A O 1
ATOM 769 N N . GLN A 1 104 ? -17.648 3.523 5.299 1.00 97.88 104 GLN A N 1
ATOM 770 C CA . GLN A 1 104 ? -16.221 3.236 5.443 1.00 97.88 104 GLN A CA 1
ATOM 771 C C . GLN A 1 104 ? -15.867 1.892 4.803 1.00 97.88 104 GLN A C 1
ATOM 773 O O . GLN A 1 104 ? -14.877 1.804 4.082 1.00 97.88 104 GLN A O 1
ATOM 778 N N . ARG A 1 105 ? -16.713 0.869 4.984 1.00 98.19 105 ARG A N 1
ATOM 779 C CA . ARG A 1 105 ? -16.550 -0.450 4.346 1.00 98.19 105 ARG A CA 1
ATOM 780 C C . ARG A 1 105 ? -16.496 -0.345 2.825 1.00 98.19 105 ARG A C 1
ATOM 782 O O . ARG A 1 105 ? -15.608 -0.918 2.198 1.00 98.19 105 ARG A O 1
ATOM 789 N N . HIS A 1 106 ? -17.409 0.430 2.238 1.00 98.31 106 HIS A N 1
ATOM 790 C CA . HIS A 1 106 ? -17.442 0.655 0.797 1.00 98.31 106 HIS A CA 1
ATOM 791 C C . HIS A 1 106 ? -16.165 1.341 0.291 1.00 98.31 106 HIS A C 1
ATOM 793 O O . HIS A 1 106 ? -15.575 0.893 -0.696 1.00 98.31 106 HIS A O 1
ATOM 799 N N . LEU A 1 107 ? -15.709 2.389 0.987 1.00 98.38 107 LEU A N 1
ATOM 800 C CA . LEU A 1 107 ? -14.471 3.092 0.643 1.00 98.38 107 LEU A CA 1
ATOM 801 C C . LEU A 1 107 ? -13.245 2.179 0.748 1.00 98.38 107 LEU A C 1
ATOM 803 O O . LEU A 1 107 ? -12.469 2.108 -0.206 1.00 98.38 107 LEU A O 1
ATOM 807 N N . LEU A 1 108 ? -13.102 1.440 1.854 1.00 98.12 108 LEU A N 1
ATOM 808 C CA . LEU A 1 108 ? -12.006 0.488 2.049 1.00 98.12 108 LEU A CA 1
ATOM 809 C C . LEU A 1 108 ? -11.992 -0.567 0.942 1.00 98.12 108 LEU A C 1
ATOM 811 O O . LEU A 1 108 ? -10.948 -0.807 0.340 1.00 98.12 108 LEU A O 1
ATOM 815 N N . ALA A 1 109 ? -13.146 -1.154 0.612 1.00 98.44 109 ALA A N 1
ATOM 816 C CA . ALA A 1 109 ? -13.243 -2.156 -0.446 1.00 98.44 109 ALA A CA 1
ATOM 817 C C . ALA A 1 109 ? -12.798 -1.602 -1.812 1.00 98.44 109 ALA A C 1
ATOM 819 O O . ALA A 1 109 ? -12.064 -2.270 -2.542 1.00 98.44 109 ALA A O 1
ATOM 820 N N . ALA A 1 110 ? -13.229 -0.388 -2.171 1.00 98.56 110 ALA A N 1
ATOM 821 C CA . ALA A 1 110 ? -12.840 0.252 -3.427 1.00 98.56 110 ALA A CA 1
ATOM 822 C C . ALA A 1 110 ? -11.334 0.551 -3.484 1.00 98.56 110 ALA A C 1
ATOM 824 O O . ALA A 1 110 ? -10.677 0.225 -4.474 1.00 98.56 110 ALA A O 1
ATOM 825 N N . GLN A 1 111 ? -10.779 1.106 -2.407 1.00 98.50 111 GLN A N 1
ATOM 826 C CA . GLN A 1 111 ? -9.361 1.457 -2.314 1.00 98.50 111 GLN A CA 1
ATOM 827 C C . GLN A 1 111 ? -8.463 0.213 -2.322 1.00 98.50 111 GLN A C 1
ATOM 829 O O . GLN A 1 111 ? -7.461 0.183 -3.032 1.00 98.50 111 GLN A O 1
ATOM 834 N N . LEU A 1 112 ? -8.842 -0.853 -1.607 1.00 98.38 112 LEU A N 1
ATOM 835 C CA . LEU A 1 112 ? -8.101 -2.119 -1.605 1.00 98.38 112 LEU A CA 1
ATOM 836 C C . LEU A 1 112 ? -8.054 -2.761 -2.997 1.00 98.38 112 LEU A C 1
ATOM 838 O O . LEU A 1 112 ? -6.992 -3.233 -3.408 1.00 98.38 112 LEU A O 1
ATOM 842 N N . ARG A 1 113 ? -9.167 -2.741 -3.747 1.00 98.50 113 ARG A N 1
ATOM 843 C CA . ARG A 1 113 ? -9.182 -3.207 -5.145 1.00 98.50 113 ARG A CA 1
ATOM 844 C C . ARG A 1 113 ? -8.254 -2.377 -6.026 1.00 98.50 113 ARG A C 1
ATOM 846 O O . ARG A 1 113 ? -7.521 -2.947 -6.828 1.00 98.50 113 ARG A O 1
ATOM 853 N N . HIS A 1 114 ? -8.258 -1.053 -5.868 1.00 98.56 114 HIS A N 1
ATOM 854 C CA . HIS A 1 114 ? -7.394 -0.179 -6.657 1.00 98.56 114 HIS A CA 1
ATOM 855 C C . HIS A 1 114 ? -5.911 -0.407 -6.338 1.00 98.56 114 HIS A C 1
ATOM 857 O O . HIS A 1 114 ? -5.101 -0.525 -7.251 1.00 98.56 114 HIS A O 1
ATOM 863 N N . ILE A 1 115 ? -5.556 -0.577 -5.063 1.00 98.44 115 ILE A N 1
ATOM 864 C CA . ILE A 1 115 ? -4.190 -0.945 -4.676 1.00 98.44 115 ILE A CA 1
ATOM 865 C C . ILE A 1 115 ? -3.788 -2.283 -5.296 1.00 98.44 115 ILE A C 1
ATOM 867 O O . ILE A 1 115 ? -2.690 -2.377 -5.832 1.00 98.44 115 ILE A O 1
ATOM 871 N N . ALA A 1 116 ? -4.653 -3.301 -5.256 1.00 98.25 116 ALA A N 1
ATOM 872 C CA . ALA A 1 116 ? -4.358 -4.598 -5.867 1.00 98.25 116 ALA A CA 1
ATOM 873 C C . ALA A 1 116 ? -4.138 -4.489 -7.387 1.00 98.25 116 ALA A C 1
ATOM 875 O O . ALA A 1 116 ? -3.222 -5.110 -7.923 1.00 98.25 116 ALA A O 1
ATOM 876 N N . PHE A 1 117 ? -4.934 -3.663 -8.071 1.00 98.62 117 PHE A N 1
ATOM 877 C CA . PHE A 1 117 ? -4.735 -3.353 -9.486 1.00 98.62 117 PHE A CA 1
ATOM 878 C C . PHE A 1 117 ? -3.374 -2.686 -9.736 1.00 98.62 117 PHE A C 1
ATOM 880 O O . PHE A 1 117 ? -2.601 -3.170 -10.561 1.00 98.62 117 PHE A O 1
ATOM 887 N N . LEU A 1 118 ? -3.049 -1.628 -8.984 1.00 98.62 118 LEU A N 1
ATOM 888 C CA . LEU A 1 118 ? -1.785 -0.898 -9.113 1.00 98.62 118 LEU A CA 1
ATOM 889 C C . LEU A 1 118 ? -0.574 -1.790 -8.817 1.00 98.62 118 LEU A C 1
ATOM 891 O O . LEU A 1 118 ? 0.407 -1.741 -9.553 1.00 98.62 118 LEU A O 1
ATOM 895 N N . ASP A 1 119 ? -0.650 -2.634 -7.784 1.00 98.19 119 ASP A N 1
ATOM 896 C CA . ASP A 1 119 ? 0.387 -3.622 -7.466 1.00 98.19 119 ASP A CA 1
ATOM 897 C C . ASP A 1 119 ? 0.622 -4.570 -8.660 1.00 98.19 119 ASP A C 1
ATOM 899 O O . ASP A 1 119 ? 1.765 -4.837 -9.032 1.00 98.19 119 ASP A O 1
ATOM 903 N N . GLY A 1 120 ? -0.455 -5.039 -9.302 1.00 98.50 120 GLY A N 1
ATOM 904 C CA . GLY A 1 120 ? -0.381 -5.922 -10.468 1.00 98.50 120 GLY A CA 1
ATOM 905 C C . GLY A 1 120 ? 0.136 -5.250 -11.745 1.00 98.50 120 GLY A C 1
ATOM 906 O O . GLY A 1 120 ? 0.826 -5.895 -12.535 1.00 98.50 120 GLY A O 1
ATOM 907 N N . GLU A 1 121 ? -0.184 -3.976 -11.981 1.00 98.69 121 GLU A N 1
ATOM 908 C CA . GLU A 1 121 ? 0.382 -3.201 -13.098 1.00 98.69 121 GLU A CA 1
ATOM 909 C C . GLU A 1 121 ? 1.872 -2.912 -12.875 1.00 98.69 121 GLU A C 1
ATOM 911 O O . GLU A 1 121 ? 2.681 -3.106 -13.781 1.00 98.69 121 GLU A O 1
ATOM 916 N N . VAL A 1 122 ? 2.264 -2.524 -11.656 1.00 98.62 122 VAL A N 1
ATOM 917 C CA . VAL A 1 122 ? 3.676 -2.307 -11.307 1.00 98.62 122 VAL A CA 1
ATOM 918 C C . VAL A 1 122 ? 4.488 -3.583 -11.518 1.00 98.62 122 VAL A C 1
ATOM 920 O O . VAL A 1 122 ? 5.535 -3.518 -12.153 1.00 98.62 122 VAL A O 1
ATOM 923 N N . ALA A 1 123 ? 3.986 -4.740 -11.073 1.00 98.50 123 ALA A N 1
ATOM 924 C CA . ALA A 1 123 ? 4.659 -6.023 -11.272 1.00 98.50 123 ALA A CA 1
ATOM 925 C C . ALA A 1 123 ? 4.822 -6.391 -12.760 1.00 98.50 123 ALA A C 1
ATOM 927 O O . ALA A 1 123 ? 5.865 -6.904 -13.162 1.00 98.50 123 ALA A O 1
ATOM 928 N N . ARG A 1 124 ? 3.817 -6.102 -13.600 1.00 98.50 124 ARG A N 1
ATOM 929 C CA . ARG A 1 124 ? 3.907 -6.317 -15.054 1.00 98.50 124 ARG A CA 1
ATOM 930 C C . ARG A 1 124 ? 4.936 -5.404 -15.712 1.00 98.50 124 ARG A C 1
ATOM 932 O O . ARG A 1 124 ? 5.713 -5.871 -16.540 1.00 98.50 124 ARG A O 1
ATOM 939 N N . LEU A 1 125 ? 4.963 -4.127 -15.330 1.00 98.12 125 LEU A N 1
ATOM 940 C CA . LEU A 1 125 ? 5.970 -3.185 -15.818 1.00 98.12 125 LEU A CA 1
ATOM 941 C C . LEU A 1 125 ? 7.373 -3.576 -15.356 1.00 98.12 125 LEU A C 1
ATOM 943 O O . LEU A 1 125 ? 8.303 -3.466 -16.144 1.00 98.12 125 LEU A O 1
ATOM 947 N N . ASP A 1 126 ? 7.528 -4.055 -14.119 1.00 97.88 126 ASP A N 1
ATOM 948 C CA . ASP A 1 126 ? 8.800 -4.578 -13.612 1.00 97.88 126 ASP A CA 1
ATOM 949 C C . ASP A 1 126 ? 9.312 -5.736 -14.477 1.00 97.88 126 ASP A C 1
ATOM 951 O O . ASP A 1 126 ? 10.452 -5.689 -14.936 1.00 97.88 126 ASP A O 1
ATOM 955 N N . ALA A 1 127 ? 8.457 -6.715 -14.786 1.00 97.25 127 ALA A N 1
ATOM 956 C CA . ALA A 1 127 ? 8.825 -7.845 -15.639 1.00 97.25 127 ALA A CA 1
ATOM 957 C C . ALA A 1 127 ? 9.205 -7.418 -17.072 1.00 97.25 127 ALA A C 1
ATOM 959 O O . ALA A 1 127 ? 10.168 -7.936 -17.641 1.00 97.25 127 ALA A O 1
ATOM 960 N N . GLU A 1 128 ? 8.477 -6.460 -17.653 1.00 96.50 128 GLU A N 1
ATOM 961 C CA . GLU A 1 128 ? 8.774 -5.920 -18.986 1.00 96.50 128 GLU A CA 1
ATOM 962 C C . GLU A 1 128 ? 10.090 -5.127 -19.003 1.00 96.50 128 GLU A C 1
ATOM 964 O O . GLU A 1 128 ? 10.912 -5.288 -19.907 1.00 96.50 128 GLU A O 1
ATOM 969 N N . ILE A 1 129 ? 10.320 -4.286 -17.990 1.00 94.94 129 ILE A N 1
ATOM 970 C CA . ILE A 1 129 ? 11.565 -3.524 -17.826 1.00 94.94 129 ILE A CA 1
ATOM 971 C C . ILE A 1 129 ? 12.748 -4.486 -17.684 1.00 94.94 129 ILE A C 1
ATOM 973 O O . ILE A 1 129 ? 13.749 -4.320 -18.379 1.00 94.94 129 ILE A O 1
ATOM 977 N N . GLU A 1 130 ? 12.625 -5.513 -16.842 1.00 93.81 130 GLU A N 1
ATOM 978 C CA . GLU A 1 130 ? 13.653 -6.539 -16.663 1.00 93.81 130 GLU A CA 1
ATOM 979 C C . GLU A 1 130 ? 13.940 -7.280 -17.976 1.00 93.81 130 GLU A C 1
ATOM 981 O O . GLU A 1 130 ? 15.098 -7.441 -18.358 1.00 93.81 130 GLU A O 1
ATOM 986 N N . ALA A 1 131 ? 12.907 -7.680 -18.725 1.00 92.62 131 ALA A N 1
ATOM 987 C C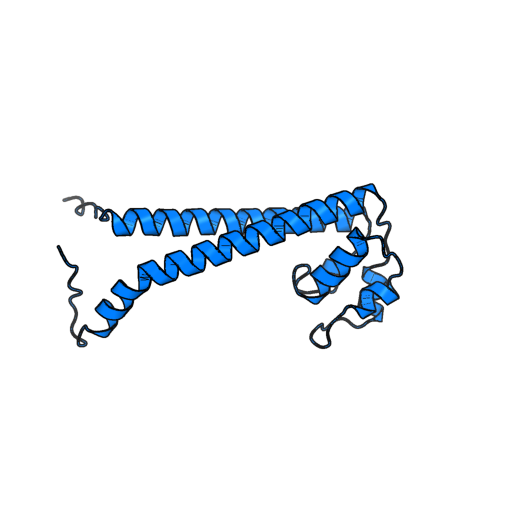A . ALA A 1 131 ? 13.073 -8.333 -20.024 1.00 92.62 131 ALA A CA 1
ATOM 988 C C . ALA A 1 131 ? 13.846 -7.466 -21.033 1.00 92.62 131 ALA A C 1
ATOM 990 O O . ALA A 1 131 ? 14.701 -7.984 -21.753 1.00 92.62 131 ALA A O 1
ATOM 991 N N . ARG A 1 132 ? 13.593 -6.151 -21.055 1.00 90.56 132 ARG A N 1
ATOM 992 C CA . ARG A 1 132 ? 14.302 -5.198 -21.928 1.00 90.56 132 ARG A CA 1
ATOM 993 C C . ARG A 1 132 ? 15.719 -4.866 -21.458 1.00 90.56 132 ARG A C 1
ATOM 995 O O . ARG A 1 132 ? 16.516 -4.416 -22.278 1.00 90.56 132 ARG A O 1
ATOM 1002 N N . LEU A 1 133 ? 16.038 -5.071 -20.179 1.00 86.81 133 LEU A N 1
ATOM 1003 C CA . LEU A 1 133 ? 17.368 -4.819 -19.611 1.00 86.81 133 LEU A CA 1
ATOM 1004 C C . LEU A 1 133 ? 18.352 -5.979 -19.816 1.00 86.81 133 LEU A C 1
ATOM 1006 O O . LEU A 1 133 ? 19.536 -5.715 -20.012 1.00 86.81 133 LEU A O 1
ATOM 1010 N N . ARG A 1 134 ? 17.883 -7.235 -19.876 1.00 80.75 134 ARG A N 1
ATOM 1011 C CA . ARG A 1 134 ? 18.748 -8.428 -20.043 1.00 80.75 134 ARG A CA 1
ATOM 1012 C C . ARG A 1 134 ? 19.814 -8.317 -21.150 1.00 80.75 134 ARG A C 1
ATOM 1014 O O . ARG A 1 134 ? 20.957 -8.685 -20.889 1.00 80.75 134 ARG A O 1
ATOM 1021 N N . PRO A 1 135 ? 19.519 -7.793 -22.360 1.00 74.31 135 PRO A N 1
ATOM 1022 C CA . PRO A 1 135 ? 20.537 -7.651 -23.404 1.00 74.31 135 PRO A CA 1
ATOM 1023 C C . PRO A 1 135 ? 21.678 -6.691 -23.029 1.00 74.31 135 PRO A C 1
ATOM 1025 O O . PRO A 1 135 ? 22.800 -6.851 -23.508 1.00 74.31 135 PRO A O 1
ATOM 1028 N N . PHE A 1 136 ? 21.403 -5.695 -22.182 1.00 65.75 136 PHE A N 1
ATOM 1029 C CA . PHE A 1 136 ? 22.400 -4.739 -21.700 1.00 65.75 136 PHE A CA 1
ATOM 1030 C C . PHE A 1 136 ? 23.258 -5.332 -20.576 1.00 65.75 136 PHE A C 1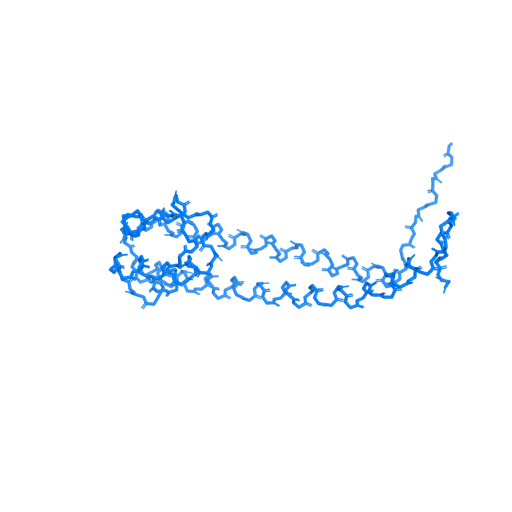
ATOM 1032 O O . PHE A 1 136 ? 24.462 -5.077 -20.543 1.00 65.75 136 PHE A O 1
ATOM 1039 N N . ASP A 1 137 ? 22.674 -6.161 -19.708 1.00 60.41 137 ASP A N 1
ATOM 1040 C CA . ASP A 1 137 ? 23.406 -6.863 -18.645 1.00 60.41 137 ASP A CA 1
ATOM 1041 C C . ASP A 1 137 ? 24.423 -7.856 -19.229 1.00 60.41 137 ASP A C 1
ATOM 1043 O O . ASP A 1 137 ? 25.588 -7.871 -18.826 1.00 60.41 137 ASP A O 1
ATOM 1047 N N . ASP A 1 138 ? 24.029 -8.609 -20.259 1.00 58.28 138 ASP A N 1
ATOM 1048 C CA . ASP A 1 138 ? 24.926 -9.516 -20.985 1.00 58.28 138 ASP A CA 1
ATOM 1049 C C . ASP A 1 138 ? 26.066 -8.767 -21.695 1.00 58.28 138 ASP A C 1
ATOM 1051 O O . ASP A 1 138 ? 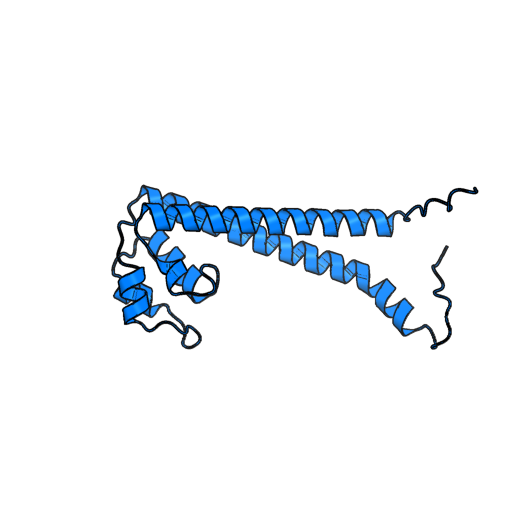27.196 -9.258 -21.753 1.00 58.28 138 ASP A O 1
ATOM 1055 N N . ALA A 1 139 ? 25.794 -7.574 -22.233 1.00 57.94 139 ALA A N 1
ATOM 1056 C CA . ALA A 1 139 ? 26.811 -6.735 -22.863 1.00 57.94 139 ALA A CA 1
ATOM 1057 C C . ALA A 1 139 ? 27.817 -6.185 -21.835 1.00 57.94 139 ALA A C 1
ATOM 1059 O O . ALA A 1 139 ? 29.021 -6.194 -22.090 1.00 57.94 139 ALA A O 1
ATOM 1060 N N . LEU A 1 140 ? 27.348 -5.776 -20.650 1.00 57.06 140 LEU A N 1
ATOM 1061 C CA . LEU A 1 140 ? 28.204 -5.317 -19.552 1.00 57.06 140 LEU A CA 1
ATOM 1062 C C . LEU A 1 140 ? 29.098 -6.447 -19.020 1.00 57.06 140 LEU A C 1
ATOM 1064 O O . LEU A 1 140 ? 30.301 -6.239 -18.854 1.00 57.06 140 LEU A O 1
ATOM 1068 N N . LEU A 1 141 ? 28.550 -7.653 -18.833 1.00 55.41 141 LEU A N 1
ATOM 1069 C CA . LEU A 1 141 ? 29.278 -8.831 -18.335 1.00 55.41 141 LEU A CA 1
ATOM 1070 C C . LEU A 1 141 ? 30.311 -9.395 -19.326 1.00 55.41 141 LEU A C 1
ATOM 1072 O O . LEU A 1 141 ? 31.249 -10.075 -18.913 1.00 55.41 141 LEU A O 1
ATOM 1076 N N . ARG A 1 142 ? 30.170 -9.117 -20.628 1.00 53.34 142 ARG A N 1
ATOM 1077 C CA . ARG A 1 142 ? 31.120 -9.547 -21.672 1.00 53.34 142 ARG A CA 1
ATOM 1078 C C . ARG A 1 142 ? 32.286 -8.585 -21.889 1.00 53.34 142 ARG A C 1
ATOM 1080 O O . ARG A 1 142 ? 33.179 -8.900 -22.674 1.00 53.34 142 ARG A O 1
ATOM 1087 N N . THR A 1 143 ? 32.306 -7.434 -21.217 1.00 42.06 143 THR A N 1
ATOM 1088 C CA . THR A 1 143 ? 33.411 -6.479 -21.356 1.00 42.06 143 THR A CA 1
ATOM 1089 C C . THR A 1 143 ? 34.562 -6.915 -20.441 1.00 42.06 143 THR A C 1
ATOM 1091 O O . THR A 1 143 ? 34.387 -6.897 -19.220 1.00 42.06 143 THR A O 1
ATOM 1094 N N . PRO A 1 144 ? 35.746 -7.309 -20.957 1.00 43.56 144 PRO A N 1
ATOM 1095 C CA . PRO A 1 144 ? 36.918 -7.456 -20.101 1.00 43.56 144 PRO A CA 1
ATOM 1096 C C . PRO A 1 144 ? 37.211 -6.099 -19.458 1.00 43.56 144 PRO A C 1
ATOM 1098 O O . PRO A 1 144 ? 36.980 -5.057 -20.069 1.00 43.56 144 PRO A O 1
ATOM 1101 N N . SER A 1 145 ? 37.689 -6.116 -18.216 1.00 45.50 145 SER A N 1
ATOM 1102 C CA . SER A 1 145 ? 37.979 -4.955 -17.373 1.00 45.50 145 SER A CA 1
ATOM 1103 C C . SER A 1 145 ? 39.035 -4.015 -17.976 1.00 45.50 145 SER A C 1
ATOM 1105 O O . SER A 1 145 ? 40.162 -3.936 -17.491 1.00 45.50 145 SER A O 1
ATOM 1107 N N . ASN A 1 146 ? 38.695 -3.299 -19.043 1.00 42.19 146 ASN A N 1
ATOM 1108 C CA . ASN A 1 146 ? 39.451 -2.162 -19.524 1.00 42.19 146 ASN A CA 1
ATOM 1109 C C . ASN A 1 146 ? 38.504 -1.196 -20.240 1.00 42.19 146 ASN A C 1
ATOM 1111 O O . ASN A 1 146 ? 37.816 -1.562 -21.189 1.00 42.19 146 ASN A O 1
ATOM 1115 N N . GLY A 1 147 ? 38.419 0.023 -19.708 1.00 47.56 147 GLY A N 1
ATOM 1116 C CA . GLY A 1 147 ? 37.376 1.001 -19.998 1.00 47.56 147 GLY A CA 1
ATOM 1117 C C . GLY A 1 147 ? 37.191 1.313 -21.480 1.00 47.56 147 GLY A C 1
ATOM 1118 O O . GLY A 1 147 ? 37.957 2.064 -22.073 1.00 47.56 147 GLY A O 1
ATOM 1119 N N . SER A 1 148 ? 36.128 0.780 -22.067 1.00 47.53 148 SER A N 1
ATOM 1120 C CA . SER A 1 148 ? 35.339 1.396 -23.139 1.00 47.53 148 SER A CA 1
ATOM 1121 C C . SER A 1 148 ? 34.119 0.508 -23.363 1.00 47.53 148 SER A C 1
ATOM 1123 O O . SER A 1 148 ? 34.247 -0.633 -23.787 1.00 47.53 148 SER A O 1
ATOM 1125 N N . ILE A 1 149 ? 32.932 1.014 -23.025 1.00 52.28 149 ILE A N 1
ATOM 1126 C CA . ILE A 1 149 ? 31.665 0.322 -23.285 1.00 52.28 149 ILE A CA 1
ATOM 1127 C C . ILE A 1 149 ? 31.396 0.430 -24.793 1.00 52.28 149 ILE A C 1
ATOM 1129 O O . ILE A 1 149 ? 31.248 1.558 -25.275 1.00 52.28 149 ILE A O 1
ATOM 1133 N N . PRO A 1 150 ? 31.320 -0.675 -25.557 1.00 44.59 150 PRO A N 1
ATOM 1134 C CA . PRO A 1 150 ? 30.894 -0.607 -26.943 1.00 44.59 150 PRO A CA 1
ATOM 1135 C C . PRO A 1 150 ? 29.360 -0.630 -26.979 1.00 44.59 150 PRO A C 1
ATOM 1137 O O . PRO A 1 150 ? 28.733 -1.605 -26.572 1.00 44.59 150 PRO A O 1
ATOM 1140 N N . PHE A 1 151 ? 28.748 0.455 -27.453 1.00 51.44 151 PHE A N 1
ATOM 1141 C CA . PHE A 1 151 ? 27.328 0.474 -27.813 1.00 51.44 151 PHE A CA 1
ATOM 1142 C C . PHE A 1 151 ? 27.179 0.070 -29.289 1.00 51.44 151 PHE A C 1
ATOM 1144 O O . PHE A 1 151 ? 27.924 0.598 -30.120 1.00 51.44 151 PHE A O 1
ATOM 1151 N N . PRO A 1 152 ? 26.264 -0.854 -29.635 1.00 49.94 152 PRO A N 1
ATOM 1152 C CA . PRO A 1 152 ? 26.006 -1.201 -31.027 1.00 49.94 152 PRO A CA 1
ATOM 1153 C C . PRO A 1 152 ? 25.311 -0.042 -31.758 1.00 49.94 152 PRO A C 1
ATOM 1155 O O . PRO A 1 152 ? 24.479 0.655 -31.175 1.00 49.94 152 PRO A O 1
ATOM 1158 N N . ALA A 1 153 ? 25.718 0.156 -33.014 1.00 49.41 153 ALA A N 1
ATOM 1159 C CA . ALA A 1 153 ? 25.218 1.169 -33.944 1.00 49.41 153 ALA A CA 1
ATOM 1160 C C . ALA A 1 153 ? 23.809 0.864 -34.474 1.00 49.41 153 ALA A C 1
ATOM 1162 O O . ALA A 1 153 ? 23.448 -0.335 -34.535 1.00 49.41 153 ALA A O 1
#

Secondary structure (DSSP, 8-state):
--PPP-----HHHHHHHHHHHHHHHHHHHHHHHHHHHHHHHHHTT--HHHH-S-TTSHHHHHHHHHHHHT---HHHHHTT--TT--S-HHHHHHHH-S---HHHHHHHHHHHHHHHHHHHHHHHHHHHHHHHHHHHHHHHHTS-SSS------

Sequence (153 aa):
GLLRPSFIADRAQRELQELVRYRRSLVAERAREANRIQKVLEGANVKLAAVVSNVLGVSGRAMLSALASGTTEPHELAALATARLTASPEQLAAALEGQVGPHQRHLLAAQLRHIAFLDGEVARLDAEIEARLRPFDDALLRTPSNGSIPFPA